Protein AF-A0A4U6LHX9-F1 (afdb_monomer)

pLDDT: mean 96.81, std 2.57, range [80.06, 98.69]

Structure (mmCIF, N/CA/C/O backbone):
data_AF-A0A4U6LHX9-F1
#
_entry.id   AF-A0A4U6LHX9-F1
#
loop_
_atom_site.group_PDB
_atom_site.id
_atom_site.type_symbol
_atom_site.label_atom_id
_atom_site.label_alt_id
_atom_site.label_comp_id
_atom_site.label_asym_id
_atom_site.label_entity_id
_atom_site.label_seq_id
_atom_site.pdbx_PDB_ins_code
_atom_site.Cartn_x
_atom_site.Cartn_y
_atom_site.Cartn_z
_atom_site.occupancy
_atom_site.B_iso_or_equiv
_atom_site.auth_seq_id
_atom_site.auth_comp_id
_atom_site.auth_asym_id
_atom_site.auth_atom_id
_atom_site.pdbx_PDB_model_num
ATOM 1 N N . MET A 1 1 ? 21.484 -4.840 -14.874 1.00 80.06 1 MET A N 1
ATOM 2 C CA . MET A 1 1 ? 21.334 -5.520 -16.179 1.00 80.06 1 MET A CA 1
ATOM 3 C C . MET A 1 1 ? 22.474 -5.079 -17.071 1.00 80.06 1 MET A C 1
ATOM 5 O O . MET A 1 1 ? 22.776 -3.894 -17.068 1.00 80.06 1 MET A O 1
ATOM 9 N N . THR A 1 2 ? 23.106 -6.006 -17.788 1.00 96.38 2 THR A N 1
ATOM 10 C CA . THR A 1 2 ? 24.076 -5.675 -18.843 1.00 96.38 2 THR A CA 1
ATOM 11 C C . THR A 1 2 ? 23.351 -5.338 -20.150 1.00 96.38 2 THR A C 1
ATOM 13 O O . THR A 1 2 ? 22.204 -5.746 -20.347 1.00 96.38 2 THR A O 1
ATOM 16 N N . ASP A 1 3 ? 24.018 -4.646 -21.072 1.00 94.69 3 ASP A N 1
ATOM 17 C CA . ASP A 1 3 ? 23.421 -4.251 -22.360 1.00 94.69 3 ASP A CA 1
ATOM 18 C C . ASP A 1 3 ? 22.974 -5.456 -23.200 1.00 94.69 3 ASP A C 1
ATOM 20 O O . ASP A 1 3 ? 21.910 -5.437 -23.824 1.00 94.69 3 ASP A O 1
ATOM 24 N N . ALA A 1 4 ? 23.737 -6.553 -23.149 1.00 96.06 4 ALA A N 1
ATOM 25 C CA . ALA A 1 4 ? 23.373 -7.811 -23.797 1.00 96.06 4 ALA A CA 1
ATOM 26 C C . ALA A 1 4 ? 22.065 -8.396 -23.231 1.00 96.06 4 ALA A C 1
ATOM 28 O O . ALA A 1 4 ? 21.229 -8.885 -23.990 1.00 96.06 4 ALA A O 1
ATOM 29 N N . GLN A 1 5 ? 21.845 -8.302 -21.913 1.00 96.31 5 GLN A N 1
ATOM 30 C CA . GLN A 1 5 ? 20.607 -8.763 -21.274 1.00 96.31 5 GLN A CA 1
ATOM 31 C C . GLN A 1 5 ? 19.405 -7.892 -21.654 1.00 96.31 5 GLN A C 1
ATOM 33 O O . GLN A 1 5 ? 18.324 -8.422 -21.900 1.00 96.31 5 GLN A O 1
ATOM 38 N N . ILE A 1 6 ? 19.584 -6.568 -21.720 1.00 95.62 6 ILE A N 1
ATOM 39 C CA . ILE A 1 6 ? 18.526 -5.635 -22.140 1.00 95.62 6 ILE A CA 1
ATOM 40 C C . ILE A 1 6 ? 18.129 -5.916 -23.590 1.00 95.62 6 ILE A C 1
ATOM 42 O O . ILE A 1 6 ? 16.941 -6.021 -23.888 1.00 95.62 6 ILE A O 1
ATOM 46 N N . THR A 1 7 ? 19.119 -6.099 -24.465 1.00 95.19 7 THR A N 1
ATOM 47 C CA . THR A 1 7 ? 18.907 -6.397 -25.887 1.00 95.19 7 THR A CA 1
ATOM 48 C C . THR A 1 7 ? 18.177 -7.726 -26.073 1.00 95.19 7 THR A C 1
ATOM 50 O O . THR A 1 7 ? 17.183 -7.785 -26.791 1.00 95.19 7 THR A O 1
ATOM 53 N N . ALA A 1 8 ? 18.612 -8.786 -25.383 1.00 95.00 8 ALA A N 1
ATOM 54 C CA . ALA A 1 8 ? 17.952 -10.090 -25.442 1.00 95.00 8 ALA A CA 1
ATOM 55 C C . ALA A 1 8 ? 16.501 -10.033 -24.927 1.00 95.00 8 ALA A C 1
ATOM 57 O O . ALA A 1 8 ? 15.603 -10.606 -25.544 1.00 95.00 8 ALA A O 1
ATOM 58 N N . PHE A 1 9 ? 16.248 -9.304 -23.833 1.00 95.69 9 PHE A N 1
ATOM 59 C CA . PHE A 1 9 ? 14.896 -9.111 -23.303 1.00 95.69 9 PHE A CA 1
ATOM 60 C C . PHE A 1 9 ? 13.997 -8.355 -24.285 1.00 95.69 9 PHE A C 1
ATOM 62 O O . PHE A 1 9 ? 12.866 -8.772 -24.527 1.00 95.69 9 PHE A O 1
ATOM 69 N N . GLN A 1 10 ? 14.491 -7.257 -24.864 1.00 96.12 10 GLN A N 1
ATOM 70 C CA . GLN A 1 10 ? 13.746 -6.468 -25.847 1.00 96.12 10 GLN A CA 1
ATOM 71 C C . GLN A 1 10 ? 13.447 -7.284 -27.106 1.00 96.12 10 GLN A C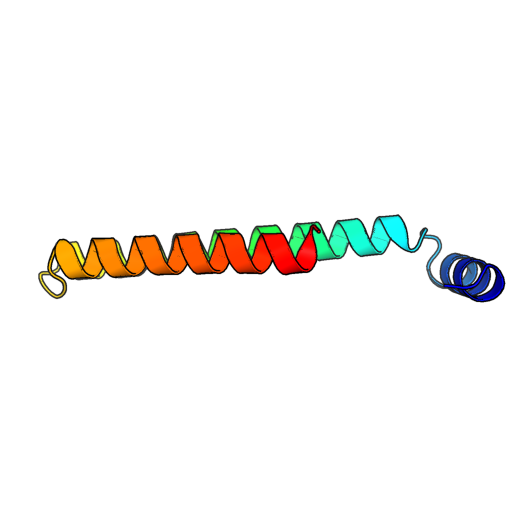 1
ATOM 73 O O . GLN A 1 10 ? 12.329 -7.226 -27.606 1.00 96.12 10 GLN A O 1
ATOM 78 N N . ALA A 1 11 ? 14.398 -8.096 -27.576 1.00 96.06 11 ALA A N 1
ATOM 79 C CA . ALA A 1 11 ? 14.190 -8.976 -28.723 1.00 96.06 11 ALA A CA 1
ATOM 80 C C . ALA A 1 11 ? 13.089 -10.023 -28.467 1.00 96.06 11 ALA A C 1
ATOM 82 O O . ALA A 1 11 ? 12.308 -10.319 -29.366 1.00 96.06 11 ALA A O 1
ATOM 83 N N . GLY A 1 12 ? 13.000 -10.564 -27.245 1.00 95.44 12 GLY A N 1
ATOM 84 C CA . GLY A 1 12 ? 11.991 -11.567 -26.887 1.00 95.44 12 GLY A CA 1
ATOM 85 C C . GLY A 1 12 ? 10.616 -11.000 -26.513 1.00 95.44 12 GLY A C 1
ATOM 86 O O . GLY A 1 12 ? 9.599 -11.625 -26.792 1.00 95.44 12 GLY A O 1
ATOM 87 N N . SER A 1 13 ? 10.568 -9.830 -25.873 1.00 93.88 13 SER A N 1
ATOM 88 C CA . SER A 1 13 ? 9.329 -9.239 -25.338 1.00 93.88 13 SER A CA 1
ATOM 89 C C . SER A 1 13 ? 8.754 -8.105 -26.186 1.00 93.88 13 SER A C 1
ATOM 91 O O . SER A 1 13 ? 7.610 -7.714 -25.972 1.00 93.88 13 SER A O 1
ATOM 93 N N . SER A 1 14 ? 9.539 -7.549 -27.119 1.00 94.75 14 SER A N 1
ATOM 94 C CA . SER A 1 14 ? 9.227 -6.308 -27.850 1.00 94.75 14 SER A CA 1
ATOM 95 C C . SER A 1 14 ? 8.963 -5.085 -26.955 1.00 94.75 14 SER A C 1
ATOM 97 O O . SER A 1 14 ? 8.432 -4.083 -27.427 1.00 94.75 14 SER A O 1
ATOM 99 N N . ALA A 1 15 ? 9.357 -5.141 -25.679 1.00 95.12 15 ALA A N 1
ATOM 100 C CA . ALA A 1 15 ? 9.197 -4.066 -24.705 1.00 95.12 15 ALA A CA 1
ATOM 101 C C . ALA A 1 15 ? 10.519 -3.777 -23.987 1.00 95.12 15 ALA A C 1
ATOM 103 O O . ALA A 1 15 ? 11.378 -4.650 -23.818 1.00 95.12 15 ALA A O 1
ATOM 104 N N . LYS A 1 16 ? 10.698 -2.540 -23.519 1.00 95.25 16 LYS A N 1
ATOM 105 C CA . LYS A 1 16 ? 11.852 -2.198 -22.680 1.00 95.25 16 LYS A CA 1
ATOM 106 C C . LYS A 1 16 ? 11.648 -2.783 -21.277 1.00 95.25 16 LYS A C 1
ATOM 108 O O . LYS A 1 16 ? 10.540 -2.697 -20.748 1.00 95.25 16 LYS A O 1
ATOM 113 N N . PRO A 1 17 ? 12.705 -3.276 -20.600 1.00 95.75 17 PRO A N 1
ATOM 114 C CA . PRO A 1 17 ? 12.586 -3.765 -19.222 1.00 95.75 17 PRO A CA 1
ATOM 115 C C . PRO A 1 17 ? 11.916 -2.760 -18.270 1.00 95.75 17 PRO A C 1
ATOM 117 O O . PRO A 1 17 ? 11.125 -3.147 -17.415 1.00 95.75 17 PRO A O 1
ATOM 120 N N . ALA A 1 18 ? 12.180 -1.461 -18.455 1.00 94.06 18 ALA A N 1
ATOM 121 C CA . ALA A 1 18 ? 11.581 -0.392 -17.657 1.00 94.06 18 ALA A CA 1
ATOM 122 C C . ALA A 1 18 ? 10.054 -0.267 -17.833 1.00 94.06 18 ALA A C 1
ATOM 124 O O . ALA A 1 18 ? 9.360 0.036 -16.868 1.00 94.06 18 ALA A O 1
ATOM 125 N N . GLU A 1 19 ? 9.523 -0.523 -19.033 1.00 96.25 19 GLU A N 1
ATOM 126 C CA . GLU A 1 19 ? 8.080 -0.456 -19.317 1.00 96.25 19 GLU A CA 1
ATOM 127 C C . GLU A 1 19 ? 7.342 -1.601 -18.620 1.00 96.25 19 GLU A C 1
ATOM 129 O O . GLU A 1 19 ? 6.319 -1.395 -17.969 1.00 96.25 19 GLU A O 1
ATOM 134 N N . VAL A 1 20 ? 7.914 -2.805 -18.694 1.00 96.62 20 VAL A N 1
ATOM 135 C CA . VAL A 1 20 ? 7.377 -3.988 -18.015 1.00 96.62 20 VAL A CA 1
ATOM 136 C C . VAL A 1 20 ? 7.457 -3.818 -16.496 1.00 96.62 20 VAL A C 1
ATOM 138 O O . VAL A 1 20 ? 6.486 -4.100 -15.797 1.00 96.62 20 VAL A O 1
ATOM 141 N N . ASN A 1 21 ? 8.567 -3.283 -15.980 1.00 95.56 21 ASN A N 1
ATOM 142 C CA . ASN A 1 21 ? 8.699 -2.952 -14.562 1.00 95.56 21 ASN A CA 1
ATOM 143 C C . ASN A 1 21 ? 7.619 -1.957 -14.104 1.00 95.56 21 ASN A C 1
ATOM 145 O O . ASN A 1 21 ? 6.956 -2.191 -13.096 1.00 95.56 21 ASN A O 1
ATOM 149 N N . LEU A 1 22 ? 7.392 -0.883 -14.869 1.00 96.69 22 LEU A N 1
ATOM 150 C CA . LEU A 1 22 ? 6.362 0.111 -14.562 1.00 96.69 22 LEU A CA 1
ATOM 151 C C . LEU A 1 22 ? 4.957 -0.505 -14.539 1.00 96.69 22 LEU A C 1
ATOM 153 O O . LEU A 1 22 ? 4.176 -0.204 -13.637 1.00 96.69 22 LEU A O 1
ATOM 157 N N . LEU A 1 23 ? 4.645 -1.392 -15.489 1.00 97.56 23 LEU A N 1
ATOM 158 C CA . LEU A 1 23 ? 3.371 -2.111 -15.522 1.00 97.56 23 LEU A CA 1
ATOM 159 C C . LEU A 1 23 ? 3.164 -2.936 -14.245 1.00 97.56 23 LEU A C 1
ATOM 161 O O . LEU A 1 23 ? 2.120 -2.819 -13.605 1.00 97.56 23 LEU A O 1
ATOM 165 N N . PHE A 1 24 ? 4.151 -3.743 -13.849 1.00 97.56 24 PHE A N 1
ATOM 166 C CA . PHE A 1 24 ? 4.037 -4.577 -12.651 1.00 97.56 24 PHE A CA 1
ATOM 167 C C . PHE A 1 24 ? 3.976 -3.758 -11.361 1.00 97.56 24 PHE A C 1
ATOM 169 O O . PHE A 1 24 ? 3.181 -4.088 -10.481 1.00 97.56 24 PHE A O 1
ATOM 176 N N . LEU A 1 25 ? 4.739 -2.666 -11.260 1.00 98.06 25 LEU A N 1
ATOM 177 C CA . LEU A 1 25 ? 4.632 -1.735 -10.135 1.00 98.06 25 LEU A CA 1
ATOM 178 C C . LEU A 1 25 ? 3.239 -1.102 -10.063 1.00 98.06 25 LEU A C 1
ATOM 180 O O . LEU A 1 25 ? 2.637 -1.062 -8.992 1.00 98.06 25 LEU A O 1
ATOM 184 N N . GLY A 1 26 ? 2.683 -0.672 -11.198 1.00 98.00 26 GLY A N 1
ATOM 185 C CA . GLY A 1 26 ? 1.324 -0.135 -11.268 1.00 98.00 26 GLY A CA 1
ATOM 186 C C . GLY A 1 26 ? 0.267 -1.152 -10.828 1.00 98.00 26 GLY A C 1
ATOM 187 O O . GLY A 1 26 ? -0.599 -0.830 -10.012 1.00 98.00 26 GLY A O 1
ATOM 188 N N . LEU A 1 27 ? 0.366 -2.394 -11.312 1.00 98.56 27 LEU A N 1
ATOM 189 C CA . LEU A 1 27 ? -0.529 -3.487 -10.918 1.00 98.56 27 LEU A CA 1
ATOM 190 C C . LEU A 1 27 ? -0.425 -3.805 -9.422 1.00 98.56 27 LEU A C 1
ATOM 192 O O . LEU A 1 27 ? -1.450 -3.980 -8.762 1.00 98.56 27 LEU A O 1
ATOM 196 N N . LEU A 1 28 ? 0.791 -3.833 -8.871 1.00 98.19 28 LEU A N 1
ATOM 197 C CA . LEU A 1 28 ? 1.016 -4.044 -7.443 1.00 98.19 28 LEU A CA 1
ATOM 198 C C . LEU A 1 28 ? 0.384 -2.923 -6.610 1.00 98.19 28 LEU A C 1
ATOM 200 O O . LEU A 1 28 ? -0.355 -3.203 -5.666 1.00 98.19 28 LEU A O 1
ATOM 204 N N . CYS A 1 29 ? 0.619 -1.662 -6.976 1.00 98.06 29 CYS A N 1
ATOM 205 C CA . CYS A 1 29 ? 0.022 -0.511 -6.301 1.00 98.06 29 CYS A CA 1
ATOM 206 C C . CYS A 1 29 ? -1.513 -0.562 -6.341 1.00 98.06 29 CYS A C 1
ATOM 208 O O . CYS A 1 29 ? -2.163 -0.359 -5.315 1.00 98.06 29 CYS A O 1
ATOM 210 N N . ALA A 1 30 ? -2.104 -0.892 -7.494 1.00 98.50 30 ALA A N 1
ATOM 211 C CA . ALA A 1 30 ? -3.551 -1.047 -7.627 1.00 98.50 30 ALA A CA 1
ATOM 212 C C . ALA A 1 30 ? -4.099 -2.167 -6.725 1.00 98.50 30 ALA A C 1
ATOM 214 O O . ALA A 1 30 ? -5.086 -1.963 -6.015 1.00 98.50 30 ALA A O 1
ATOM 215 N N . ALA A 1 31 ? -3.439 -3.329 -6.695 1.00 98.69 31 ALA A N 1
ATOM 216 C CA . ALA A 1 31 ? -3.823 -4.445 -5.833 1.00 98.69 31 ALA A CA 1
ATOM 217 C C . ALA A 1 31 ? -3.741 -4.081 -4.339 1.00 98.69 31 ALA A C 1
ATOM 219 O O . ALA A 1 31 ? -4.657 -4.398 -3.579 1.00 98.69 31 ALA A O 1
ATOM 220 N N . LEU A 1 32 ? -2.689 -3.366 -3.924 1.00 98.56 32 LEU A N 1
ATOM 221 C CA . LEU A 1 32 ? -2.522 -2.884 -2.550 1.00 98.56 32 LEU A CA 1
ATOM 222 C C . LEU A 1 32 ? -3.633 -1.909 -2.142 1.00 98.56 32 LEU A C 1
ATOM 224 O O . LEU A 1 32 ? -4.183 -2.035 -1.046 1.00 98.56 32 LEU A O 1
ATOM 228 N N . PHE A 1 33 ? -4.019 -0.979 -3.020 1.00 98.44 33 PHE A N 1
ATOM 229 C CA . PHE A 1 33 ? -5.135 -0.070 -2.747 1.00 98.44 33 PHE A CA 1
ATOM 230 C C . PHE A 1 33 ? -6.480 -0.794 -2.668 1.00 98.44 33 PHE A C 1
ATOM 232 O O . PHE A 1 33 ? -7.265 -0.514 -1.760 1.00 98.44 33 PHE A O 1
ATOM 239 N N . LEU A 1 34 ? -6.745 -1.751 -3.563 1.00 98.69 34 LEU A N 1
ATOM 240 C CA . LEU A 1 34 ? -7.960 -2.570 -3.508 1.00 98.69 34 LEU A CA 1
ATOM 241 C C . LEU A 1 34 ? -8.029 -3.386 -2.214 1.00 98.69 34 LEU A C 1
ATOM 243 O O . LEU A 1 34 ? -9.076 -3.437 -1.565 1.00 98.69 34 LEU A O 1
ATOM 247 N N . TRP A 1 35 ? -6.908 -3.978 -1.803 1.00 98.69 35 TRP A N 1
ATOM 248 C CA . TRP A 1 35 ? -6.804 -4.682 -0.531 1.00 98.69 35 TRP A CA 1
ATOM 249 C C . TRP A 1 35 ? -7.057 -3.747 0.660 1.00 98.69 35 TRP A C 1
ATOM 251 O O . TRP A 1 35 ? -7.864 -4.074 1.530 1.00 98.69 35 TRP A O 1
ATOM 261 N N . ALA A 1 36 ? -6.443 -2.562 0.685 1.00 98.62 36 ALA A N 1
ATOM 262 C CA . ALA A 1 36 ? -6.650 -1.586 1.752 1.00 98.62 36 ALA A CA 1
ATOM 263 C C . ALA A 1 36 ? -8.115 -1.124 1.831 1.00 98.62 36 ALA A C 1
ATOM 265 O O . ALA A 1 36 ? -8.697 -1.090 2.917 1.00 98.62 36 ALA A O 1
ATOM 266 N N . ALA A 1 37 ? -8.748 -0.847 0.686 1.00 98.56 37 ALA A N 1
ATOM 267 C CA . ALA A 1 37 ? -10.167 -0.512 0.613 1.00 98.56 37 ALA A CA 1
ATOM 268 C C . ALA A 1 37 ? -11.048 -1.649 1.154 1.00 98.56 37 ALA A C 1
ATOM 270 O O . ALA A 1 37 ? -11.976 -1.406 1.931 1.00 98.56 37 ALA A O 1
ATOM 271 N N . TRP A 1 38 ? -10.731 -2.900 0.807 1.00 98.69 38 TRP A N 1
ATOM 272 C CA . TRP A 1 38 ? -11.422 -4.072 1.336 1.00 98.69 38 TRP A CA 1
ATOM 273 C C . TRP A 1 38 ? -11.267 -4.202 2.859 1.00 98.69 38 TRP A C 1
ATOM 275 O O . TRP A 1 38 ? -12.266 -4.416 3.552 1.00 98.69 38 TRP A O 1
ATOM 285 N N . VAL A 1 39 ? -10.057 -4.009 3.403 1.00 98.56 39 VAL A N 1
ATOM 286 C CA . VAL A 1 39 ? -9.805 -4.011 4.856 1.00 98.56 39 VAL A CA 1
ATOM 287 C C . VAL A 1 39 ? -10.626 -2.924 5.549 1.00 98.56 39 VAL A C 1
ATOM 289 O O . VAL A 1 39 ? -11.303 -3.212 6.541 1.00 98.56 39 VAL A O 1
ATOM 292 N N . CYS A 1 40 ? -10.624 -1.698 5.019 1.00 97.50 40 CYS A N 1
ATOM 293 C CA . CYS A 1 40 ? -11.406 -0.586 5.558 1.00 97.50 40 CYS A CA 1
ATOM 294 C C . CYS A 1 40 ? -12.906 -0.900 5.554 1.00 97.50 40 CYS A C 1
ATOM 296 O O . CYS A 1 40 ? -13.563 -0.753 6.582 1.00 97.50 40 CYS A O 1
ATOM 298 N N . LEU A 1 41 ? -13.444 -1.410 4.442 1.00 98.38 41 LEU A N 1
ATOM 299 C CA . LEU A 1 41 ? -14.862 -1.753 4.324 1.00 98.38 41 LEU A CA 1
ATOM 300 C C . LEU A 1 41 ? -15.270 -2.871 5.293 1.00 98.38 41 LEU A C 1
ATOM 302 O O . LEU A 1 41 ? -16.313 -2.783 5.942 1.00 98.38 41 LEU A O 1
ATOM 306 N N . ARG A 1 42 ? -14.451 -3.921 5.419 1.00 98.38 42 ARG A N 1
ATOM 307 C CA . ARG A 1 42 ? -14.680 -5.027 6.365 1.00 98.38 42 ARG A CA 1
ATOM 308 C C . ARG A 1 42 ? -14.659 -4.537 7.809 1.00 98.38 42 ARG A C 1
ATOM 310 O O . ARG A 1 42 ? -15.547 -4.889 8.581 1.00 98.38 42 ARG A O 1
ATOM 317 N N . SER A 1 43 ? -13.679 -3.707 8.153 1.00 97.81 43 SER A N 1
ATOM 318 C CA . SER A 1 43 ? -13.510 -3.176 9.508 1.00 97.81 43 SER A CA 1
ATOM 319 C C . SER A 1 43 ? -14.623 -2.196 9.867 1.00 97.81 43 SER A C 1
ATOM 321 O O . SER A 1 43 ? -15.159 -2.261 10.968 1.00 97.81 43 SER A O 1
ATOM 323 N N . PHE A 1 44 ? -15.036 -1.349 8.920 1.00 97.25 44 PHE A N 1
ATOM 324 C CA . PHE A 1 44 ? -16.171 -0.447 9.092 1.00 97.25 44 PHE A CA 1
ATOM 325 C C . PHE A 1 44 ? -17.472 -1.220 9.323 1.00 97.25 44 PHE A C 1
ATOM 3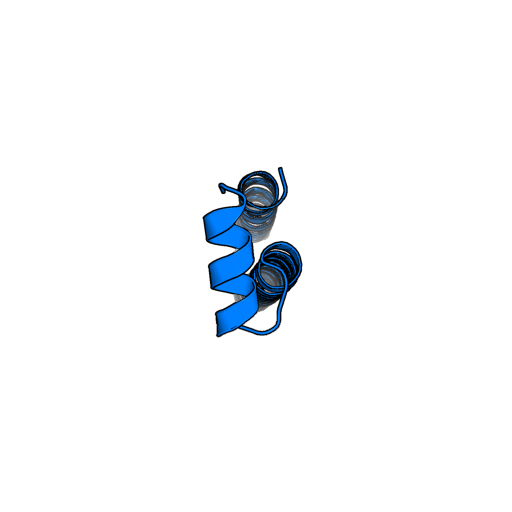27 O O . PHE A 1 44 ? -18.172 -0.953 10.292 1.00 97.25 44 PHE A O 1
ATOM 334 N N . ARG A 1 45 ? -17.757 -2.248 8.511 1.00 98.06 45 ARG A N 1
ATOM 335 C CA . ARG A 1 45 ? -18.932 -3.116 8.713 1.00 98.06 45 ARG A CA 1
ATOM 336 C C . ARG A 1 45 ? -18.921 -3.796 10.085 1.00 98.06 45 ARG A C 1
ATOM 338 O O . ARG A 1 45 ? -19.957 -3.861 10.737 1.00 98.06 45 ARG A O 1
ATOM 345 N N . ALA A 1 46 ? -17.765 -4.282 10.535 1.00 97.25 46 ALA A N 1
ATOM 346 C CA . ALA A 1 46 ? -17.624 -4.890 11.857 1.00 97.25 46 ALA A CA 1
ATOM 347 C C . ALA A 1 46 ? -17.804 -3.872 12.999 1.00 97.25 46 ALA A C 1
ATOM 349 O O . ALA A 1 46 ? -18.431 -4.199 14.004 1.00 97.25 46 ALA A O 1
ATOM 350 N N . PHE A 1 47 ? -17.323 -2.638 12.831 1.00 97.50 47 PHE A N 1
ATOM 351 C CA . PHE A 1 47 ? -17.577 -1.535 13.761 1.00 97.50 47 PHE A CA 1
ATOM 352 C C . PHE A 1 47 ? -19.069 -1.186 13.836 1.00 97.50 47 PHE A C 1
ATOM 354 O O . PHE A 1 47 ? -19.626 -1.143 14.929 1.00 97.50 47 PHE A O 1
ATOM 361 N N . SER A 1 48 ? -19.747 -1.026 12.694 1.00 97.00 48 SER A N 1
ATOM 362 C CA . SER A 1 48 ? -21.189 -0.738 12.647 1.00 97.00 48 SER A CA 1
ATOM 363 C C . SER A 1 48 ? -22.044 -1.848 13.264 1.00 97.00 48 SER A C 1
ATOM 365 O O . SER A 1 48 ? -23.108 -1.567 13.803 1.00 97.00 48 SER A O 1
ATOM 367 N N . ALA A 1 49 ? -21.579 -3.097 13.212 1.00 97.56 49 ALA A N 1
ATOM 368 C CA . ALA A 1 49 ? -22.229 -4.237 13.854 1.00 97.56 49 ALA A CA 1
ATOM 369 C C . ALA A 1 49 ? -21.928 -4.360 15.365 1.00 97.56 49 ALA A C 1
ATOM 371 O O . ALA A 1 49 ? -22.370 -5.319 15.989 1.00 97.56 49 ALA A O 1
ATOM 372 N N . GLY A 1 50 ? -21.152 -3.441 15.955 1.00 96.69 50 GLY A N 1
ATOM 373 C CA . GLY A 1 50 ? -20.767 -3.479 17.371 1.00 96.69 50 GLY A CA 1
ATOM 374 C C . GLY A 1 50 ? -19.662 -4.487 17.713 1.00 96.69 50 GLY A C 1
ATOM 375 O O . GLY A 1 50 ? -19.316 -4.640 18.881 1.00 96.69 50 GLY A O 1
ATOM 376 N N . ASN A 1 51 ? -19.066 -5.147 16.714 1.00 95.81 51 ASN A N 1
ATOM 377 C CA . ASN A 1 51 ? -18.011 -6.151 16.910 1.00 95.81 51 ASN A CA 1
ATOM 378 C C . ASN A 1 51 ? -16.614 -5.533 17.108 1.00 95.81 51 ASN A C 1
ATOM 380 O O . ASN A 1 51 ? -15.665 -6.238 17.447 1.00 95.81 51 ASN A O 1
ATOM 384 N N . LEU A 1 52 ? -16.463 -4.229 16.863 1.00 96.06 52 LEU A N 1
ATOM 385 C CA . LEU A 1 52 ? -15.218 -3.482 17.041 1.00 96.06 52 LEU A CA 1
ATOM 386 C C . LEU A 1 52 ? -15.488 -2.167 17.766 1.00 96.06 52 LEU A C 1
ATOM 388 O O . LEU A 1 52 ? -16.435 -1.454 17.452 1.00 96.06 52 LEU A O 1
ATOM 392 N N . SER A 1 53 ? -14.589 -1.804 18.677 1.00 97.25 53 SER A N 1
ATOM 393 C CA . SER A 1 53 ? -14.522 -0.450 19.230 1.00 97.25 53 SER A CA 1
ATOM 394 C C . SER A 1 53 ? -13.850 0.520 18.252 1.00 97.25 53 SER A C 1
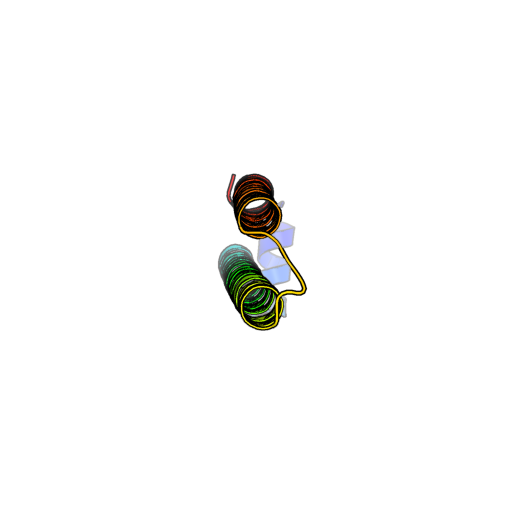ATOM 396 O O . SER A 1 53 ? -13.040 0.125 17.407 1.00 97.25 53 SER A O 1
ATOM 398 N N . LEU A 1 54 ? -14.104 1.821 18.421 1.00 96.06 54 LEU A N 1
ATOM 399 C CA . LEU A 1 54 ? -13.474 2.870 17.610 1.00 96.06 54 LEU A CA 1
ATOM 400 C C . LEU A 1 54 ? -11.936 2.842 1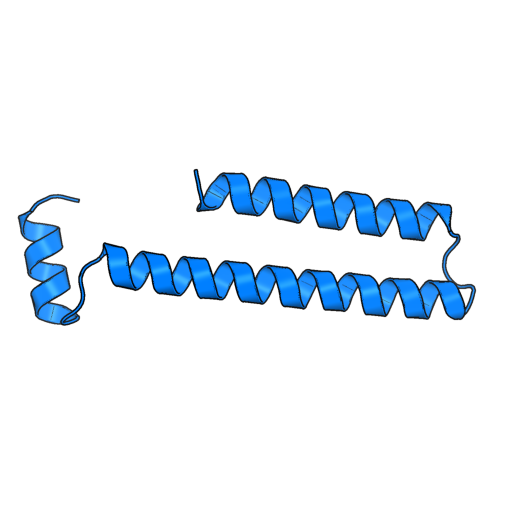7.713 1.00 96.06 54 LEU A C 1
ATOM 402 O O . LEU A 1 54 ? -11.239 3.046 16.721 1.00 96.06 54 LEU A O 1
ATOM 406 N N . LYS A 1 55 ? -11.398 2.513 18.897 1.00 97.69 55 LYS A N 1
ATOM 407 C CA . LYS A 1 55 ? -9.951 2.362 19.124 1.00 97.69 55 LYS A CA 1
ATOM 408 C C . LYS A 1 55 ? -9.359 1.225 18.289 1.00 97.69 55 LYS A C 1
ATOM 410 O O . LYS A 1 55 ? -8.287 1.384 17.709 1.00 97.69 55 LYS A O 1
ATOM 415 N N . GLN A 1 56 ? -10.044 0.083 18.219 1.00 97.81 56 GLN A N 1
ATOM 416 C CA . GLN A 1 56 ? -9.590 -1.048 17.407 1.00 97.81 56 GLN A CA 1
ATOM 417 C C . GLN A 1 56 ? -9.680 -0.726 15.912 1.00 97.81 56 GLN A C 1
ATOM 419 O O . GLN A 1 56 ? -8.736 -1.022 15.183 1.00 97.81 56 GLN A O 1
ATOM 424 N N . LEU A 1 57 ? -10.755 -0.063 15.470 1.00 97.69 57 LEU A N 1
ATOM 425 C CA . LEU A 1 57 ? -10.893 0.397 14.086 1.00 97.69 57 LEU A CA 1
ATOM 426 C C . LEU A 1 57 ? -9.744 1.338 13.690 1.00 97.69 57 LEU A C 1
ATOM 428 O O . LEU A 1 57 ? -9.085 1.103 12.679 1.00 97.69 57 LEU A O 1
ATOM 432 N N . GLY A 1 58 ? -9.453 2.351 14.513 1.00 97.44 58 GLY A N 1
ATOM 433 C CA . GLY A 1 58 ? -8.338 3.273 14.280 1.00 97.44 58 GLY A CA 1
ATOM 434 C C . GLY A 1 58 ? -6.984 2.560 14.229 1.00 97.44 58 GLY A C 1
ATOM 435 O O . GLY A 1 58 ? -6.170 2.840 13.353 1.00 97.44 58 GLY A O 1
ATOM 436 N N . GLY A 1 59 ? -6.766 1.575 15.107 1.00 98.25 59 GLY A N 1
ATOM 437 C CA . GLY A 1 59 ? -5.561 0.744 15.086 1.00 98.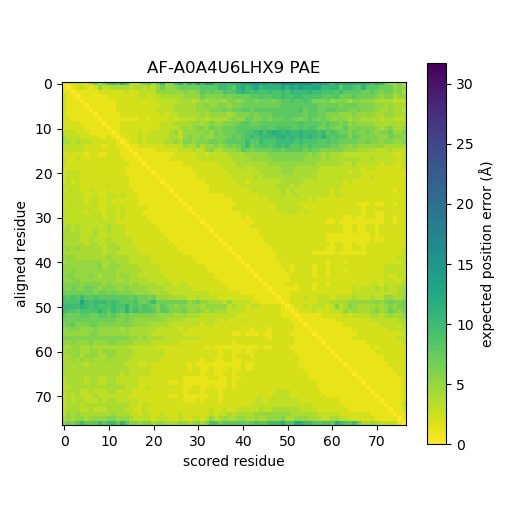25 59 GLY A CA 1
ATOM 438 C C . GLY A 1 59 ? -5.410 -0.085 13.806 1.00 98.25 59 GLY A C 1
ATOM 439 O O . GLY A 1 59 ? -4.296 -0.220 13.301 1.00 98.25 59 GLY A O 1
ATOM 440 N N . ILE A 1 60 ? -6.510 -0.613 13.257 1.00 98.38 60 ILE A N 1
ATOM 441 C CA . ILE A 1 60 ? -6.500 -1.324 11.970 1.00 98.38 60 ILE A CA 1
ATOM 442 C C . ILE A 1 60 ? -6.121 -0.360 10.845 1.00 98.38 60 ILE A C 1
ATOM 444 O O . ILE A 1 60 ? -5.170 -0.635 10.120 1.00 98.38 60 ILE A O 1
ATOM 448 N N . VAL A 1 61 ? -6.795 0.792 10.749 1.00 98.06 61 VAL A N 1
ATOM 449 C CA . VAL A 1 61 ? -6.519 1.797 9.708 1.00 98.06 61 VAL A CA 1
ATOM 450 C C . VAL A 1 61 ? -5.064 2.266 9.767 1.00 98.06 61 VAL A C 1
ATOM 452 O O . VAL A 1 61 ? -4.387 2.284 8.742 1.00 98.06 61 VAL A O 1
ATOM 455 N N . ALA A 1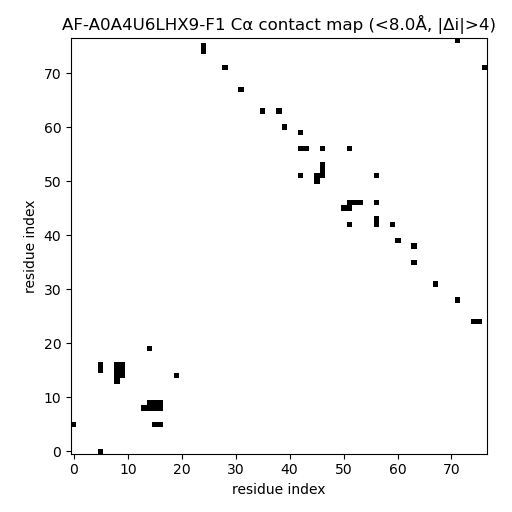 62 ? -4.545 2.571 10.960 1.00 98.56 62 ALA A N 1
ATOM 456 C CA . ALA A 1 62 ? -3.159 2.997 11.135 1.00 98.56 62 ALA A CA 1
ATOM 457 C C . ALA A 1 62 ? -2.153 1.932 10.666 1.00 98.56 62 ALA A C 1
ATOM 459 O O . ALA A 1 62 ? -1.199 2.254 9.961 1.00 98.56 62 ALA A O 1
ATOM 460 N N . ARG A 1 63 ? -2.376 0.654 11.005 1.00 98.56 63 ARG A N 1
ATOM 461 C CA . ARG A 1 63 ? -1.523 -0.455 10.545 1.00 98.56 63 ARG A CA 1
ATOM 462 C C . ARG A 1 63 ? -1.618 -0.664 9.037 1.00 98.56 63 ARG A C 1
ATOM 464 O O . ARG A 1 63 ? -0.596 -0.907 8.409 1.00 98.56 63 ARG A O 1
ATOM 471 N N . THR A 1 64 ? -2.809 -0.548 8.451 1.00 98.56 64 THR A N 1
ATOM 472 C CA . THR A 1 64 ? -2.994 -0.627 6.995 1.00 98.56 64 THR A CA 1
ATOM 473 C C . THR A 1 64 ? -2.226 0.486 6.284 1.00 98.56 64 THR A C 1
ATOM 475 O O . THR A 1 64 ? -1.513 0.202 5.328 1.00 98.56 64 THR A O 1
ATOM 478 N N . VAL A 1 65 ? -2.298 1.727 6.776 1.00 98.50 65 VAL A N 1
ATOM 479 C CA . VAL A 1 65 ? -1.525 2.854 6.227 1.00 98.50 65 VAL A CA 1
ATOM 480 C C . VAL A 1 65 ? -0.022 2.617 6.375 1.00 98.50 65 VAL A C 1
ATOM 482 O O . VAL A 1 65 ? 0.712 2.792 5.409 1.00 98.50 65 VAL A O 1
ATOM 485 N N . LEU A 1 66 ? 0.440 2.167 7.546 1.00 98.69 66 LEU A N 1
ATOM 486 C CA . LEU A 1 66 ? 1.852 1.845 7.768 1.00 98.69 66 LEU A CA 1
ATOM 487 C C . LEU A 1 66 ? 2.347 0.769 6.789 1.00 98.69 66 LEU A C 1
ATOM 489 O O . LEU A 1 66 ? 3.418 0.922 6.209 1.00 98.69 66 LEU A O 1
ATOM 493 N N . LEU A 1 67 ? 1.562 -0.292 6.578 1.00 98.50 67 LEU A N 1
ATOM 494 C CA . LEU A 1 67 ? 1.891 -1.347 5.620 1.00 98.50 67 LEU A CA 1
ATOM 495 C C . LEU A 1 67 ? 1.988 -0.802 4.193 1.00 98.50 67 LEU A C 1
ATOM 497 O O . LEU A 1 67 ? 2.952 -1.123 3.509 1.00 98.50 67 LEU A O 1
ATOM 501 N N . LEU A 1 68 ? 1.060 0.062 3.766 1.00 98.44 68 LEU A N 1
ATOM 502 C CA . LEU A 1 68 ? 1.146 0.714 2.455 1.00 98.44 68 LEU A CA 1
ATOM 503 C C . LEU A 1 68 ? 2.416 1.560 2.319 1.00 98.44 68 LEU A C 1
ATOM 505 O O . LEU A 1 68 ? 3.104 1.450 1.310 1.00 98.44 68 LEU A O 1
ATOM 509 N N . LEU A 1 69 ? 2.753 2.364 3.332 1.00 98.44 69 LEU A N 1
ATOM 510 C CA . LEU A 1 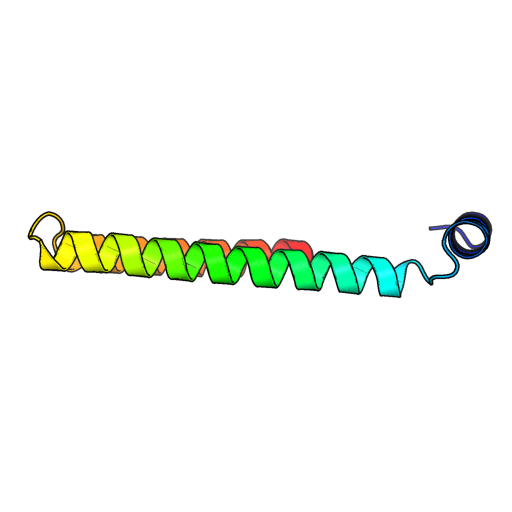69 ? 3.959 3.196 3.317 1.00 98.44 69 LEU A CA 1
ATOM 511 C C . LEU A 1 69 ? 5.230 2.350 3.202 1.00 98.44 69 LEU A C 1
ATOM 513 O O . LEU A 1 69 ? 6.091 2.660 2.385 1.00 98.44 69 LEU A O 1
ATOM 517 N N . VAL A 1 70 ? 5.333 1.268 3.978 1.00 98.44 70 VAL A N 1
ATOM 518 C CA . VAL A 1 70 ? 6.480 0.351 3.915 1.00 98.44 70 VAL A CA 1
ATOM 519 C C . VAL A 1 70 ? 6.536 -0.357 2.563 1.00 98.44 70 VAL A C 1
ATOM 521 O O . VAL A 1 70 ? 7.603 -0.424 1.963 1.00 98.44 70 VAL A O 1
ATOM 524 N N . SER A 1 71 ? 5.40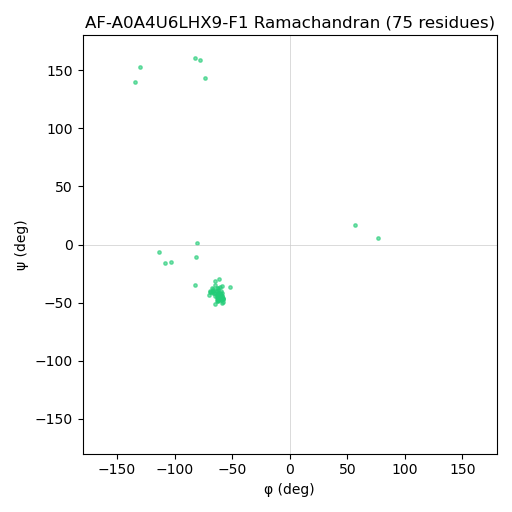7 -0.853 2.049 1.00 98.00 71 SER A N 1
ATOM 525 C CA . SER A 1 71 ? 5.360 -1.498 0.734 1.00 98.00 71 SER A CA 1
ATOM 526 C C . SER A 1 71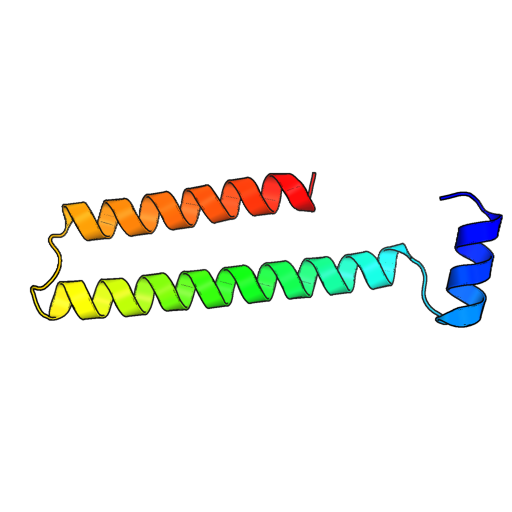 ? 5.771 -0.545 -0.383 1.00 98.00 71 SER A C 1
ATOM 528 O O . SER A 1 71 ? 6.582 -0.923 -1.219 1.00 98.00 71 SER A O 1
ATOM 530 N N . PHE A 1 72 ? 5.261 0.688 -0.387 1.00 97.50 72 PHE A N 1
ATOM 531 C CA . PHE A 1 72 ? 5.630 1.693 -1.383 1.00 97.50 72 PHE A CA 1
ATOM 532 C C . PHE A 1 72 ? 7.087 2.106 -1.264 1.00 97.50 72 PHE A C 1
ATOM 534 O O . PHE A 1 72 ? 7.752 2.214 -2.285 1.00 97.50 72 PHE A O 1
ATOM 541 N N . TRP A 1 73 ? 7.601 2.265 -0.045 1.00 97.19 73 TRP A N 1
ATOM 542 C CA . TRP A 1 73 ? 9.022 2.511 0.155 1.00 97.19 73 TRP A CA 1
ATOM 543 C C . TRP A 1 73 ? 9.866 1.385 -0.448 1.00 97.19 73 TRP A C 1
ATOM 545 O O . TRP A 1 73 ? 10.757 1.674 -1.222 1.00 97.19 73 TRP A O 1
ATOM 555 N N . LEU A 1 74 ? 9.533 0.116 -0.199 1.00 96.50 74 LEU A N 1
ATOM 556 C CA . LEU A 1 74 ? 10.311 -1.021 -0.707 1.00 96.50 74 LEU A CA 1
ATOM 557 C C . LEU A 1 74 ? 10.314 -1.166 -2.235 1.00 96.50 74 LEU A C 1
ATOM 559 O O . LEU A 1 74 ? 11.268 -1.718 -2.777 1.00 96.50 74 LEU A O 1
ATOM 563 N N . VAL A 1 75 ? 9.236 -0.768 -2.917 1.00 94.69 75 VAL A N 1
ATOM 564 C CA . VAL A 1 75 ? 9.068 -1.041 -4.359 1.00 94.69 75 VAL A CA 1
ATOM 565 C C . VAL A 1 75 ? 9.218 0.191 -5.249 1.00 94.69 75 VAL A C 1
ATOM 567 O O . VAL A 1 75 ? 9.366 0.035 -6.458 1.00 94.69 75 VAL A O 1
ATOM 570 N N . LEU A 1 76 ? 9.160 1.400 -4.680 1.00 93.19 76 LEU A N 1
ATOM 571 C CA . LEU A 1 76 ? 9.285 2.667 -5.414 1.00 93.19 76 LEU A CA 1
ATOM 572 C C . LEU A 1 76 ? 10.552 3.464 -5.059 1.00 93.19 76 LEU A C 1
ATOM 574 O O . LEU A 1 76 ? 10.778 4.498 -5.689 1.00 93.19 76 LEU A O 1
ATOM 578 N N . SER A 1 77 ? 11.342 3.033 -4.066 1.00 88.38 77 SER A N 1
ATOM 579 C CA . SER A 1 77 ? 12.679 3.589 -3.788 1.00 88.38 77 SER A CA 1
ATOM 580 C C . SER A 1 77 ? 13.724 3.048 -4.753 1.00 88.38 77 SER A C 1
ATOM 582 O O . SER A 1 77 ? 14.572 3.847 -5.200 1.00 88.38 77 SER A O 1
#

Solvent-accessible surface area (backbone atoms only — not comparable to full-atom values): 4390 Å² total; per-residue (Å²): 133,53,71,69,56,53,51,54,45,29,72,74,66,76,43,55,73,68,59,57,49,50,51,53,51,51,53,50,54,52,51,53,50,53,50,48,52,50,52,51,53,54,46,48,53,36,34,78,70,68,78,39,53,72,68,56,48,52,52,49,54,52,50,52,52,51,51,51,53,52,52,47,49,75,75,73,110

Radius of gyration: 19.11 Å; Cα contacts (8 Å, |Δi|>4): 30; chains: 1; bounding box: 46×15×48 Å

Nearest PDB structures (foldseek):
  4oyd-assembly2_D  TM=9.190E-01  e=4.458E+00  synthetic construct
  6o35-assembly1_B-2  TM=8.766E-01  e=8.067E+00  synthetic construct
  6eri-assembly1_Az  TM=7.425E-01  e=7.071E+00  Spinacia oleracea

Secondary structure (DSSP, 8-state):
--HHHHHHHHHHHSS-HHHHHHHHHHHHHHHHHHHHHHHHHHHHHHHHTTSS-HHHHHHHHHHHHHHHHHHHHHHH-

Sequence (77 aa):
MTDAQITAFQAGSSAKPAEVNLLFLGLLCAALFLWAAWVCLRSFRAFSAGNLSLKQLGGIVARTVLLLLVSFWLVLS

Mean predicted aligned error: 3.22 Å

Foldseek 3Di:
DDPVVQVVCCVVPVDGPVVVLVVVVVVVLVVLVVVLVVQLVVLVVCVVVVNDDPVVSVVSNVVSVVVSVVVCVVSVD